Protein AF-A0A449AHG4-F1 (afdb_monomer_lite)

pLDDT: mean 91.36, std 8.98, range [52.25, 98.56]

Organism: NCBI:txid171284

Sequence (165 aa):
MIIKYEDLKNNTDSIMIRSINVLSIYDTFRKIFSIILDPSNPNFHQLTWNFFTRNDQFSPIIYDFIFYLFIYLKDKKYLGSNIEHQNSFSDIKAIFRQNLDYQDLKSKVFKEAKNIFKLANLDGDLNDILVLVEEFDIFKNIEQKQKIQILNFDIEPFDGCDIPS

Radius of gyration: 15.35 Å; chains: 1; bounding box: 39×34×47 Å

Foldseek 3Di:
DKDFPVCLVVCPPVPQVFFFQLVLQLQLQLVLLVLLDDPPPPCNCLRNPDPDDAQQCVLVSLLSSLLSVLVLQLPWDFDDDDPLQVVLNVVLNVLVVDPDPPVVSSVSNLVSVVSQAVSSVSGDGSVSSVSSLPGIPRHPDPVSVVCRNGDIGDIHTDPPPRRRD

Secondary structure (DSSP, 8-state):
-EEEHHHHHTTGGGGGGS-B-HHHHHHHHHHHHHHHS-TTSTTHHHHHS-----GGGHHHHHHHHHHHHHHHHTTSPB----HHHHHHHHHHHHHTTS---HHHHHHHHHHHHTTT-GGGGT-B-HHHHHHHHHSB---SSHHHHHHHHT-EEE--B--SS----

Structure (mmCIF, N/CA/C/O backbone):
data_AF-A0A449AHG4-F1
#
_entry.id   AF-A0A449AHG4-F1
#
loop_
_atom_site.group_PDB
_atom_site.id
_atom_site.type_symbol
_atom_site.label_atom_id
_atom_site.label_alt_id
_atom_site.label_comp_id
_atom_site.label_asym_id
_atom_site.label_entity_id
_atom_site.label_seq_id
_atom_site.pdbx_PDB_ins_code
_atom_site.Cartn_x
_atom_site.Cartn_y
_atom_site.Cartn_z
_atom_site.occupancy
_atom_site.B_iso_or_equiv
_atom_site.auth_seq_id
_atom_site.auth_comp_id
_atom_site.auth_asym_id
_atom_site.auth_atom_id
_atom_site.pdbx_PDB_model_num
ATOM 1 N N . MET A 1 1 ? 3.859 -6.158 18.907 1.00 85.50 1 MET A N 1
ATOM 2 C CA . MET A 1 1 ? 2.985 -5.232 19.683 1.00 85.50 1 MET A CA 1
ATOM 3 C C . MET A 1 1 ? 1.662 -5.164 18.965 1.00 85.50 1 MET A C 1
ATOM 5 O O . MET A 1 1 ? 1.658 -4.935 17.768 1.00 85.50 1 MET A O 1
ATOM 9 N N . ILE A 1 2 ? 0.550 -5.312 19.680 1.00 86.81 2 ILE A N 1
ATOM 10 C CA . ILE A 1 2 ? -0.769 -5.243 19.051 1.00 86.81 2 ILE A CA 1
ATOM 11 C C . ILE A 1 2 ? -1.245 -3.786 19.025 1.00 86.81 2 ILE A C 1
ATOM 13 O O . ILE A 1 2 ? -1.433 -3.195 20.086 1.00 86.81 2 ILE A O 1
ATOM 17 N N . ILE A 1 3 ? -1.436 -3.223 17.830 1.00 87.75 3 ILE A N 1
ATOM 18 C CA . ILE A 1 3 ? -1.964 -1.867 17.611 1.00 87.75 3 ILE A CA 1
ATOM 19 C C . ILE A 1 3 ? -3.310 -1.959 16.888 1.00 87.75 3 ILE A C 1
ATOM 21 O O . ILE A 1 3 ? -3.409 -2.635 15.865 1.00 87.75 3 ILE A O 1
ATOM 25 N N . LYS A 1 4 ? -4.340 -1.256 17.366 1.00 91.06 4 LYS A N 1
ATOM 26 C CA . LYS A 1 4 ? -5.597 -1.103 16.614 1.00 91.06 4 LYS A CA 1
ATOM 27 C C . LYS A 1 4 ? -5.470 -0.009 15.566 1.00 91.06 4 LYS A C 1
ATOM 29 O O . LYS A 1 4 ? -4.836 1.015 15.812 1.00 91.06 4 LYS A O 1
ATOM 34 N N . TYR A 1 5 ? -6.164 -0.165 14.444 1.00 92.00 5 TYR A N 1
ATOM 35 C CA . TYR A 1 5 ? -6.238 0.891 13.431 1.00 92.00 5 TYR A CA 1
ATOM 36 C C . TYR A 1 5 ? -6.711 2.243 13.993 1.00 92.00 5 TYR A C 1
ATOM 38 O O . TYR A 1 5 ? -6.150 3.282 13.661 1.00 92.00 5 TYR A O 1
ATOM 46 N N . GLU A 1 6 ? -7.706 2.252 14.880 1.00 89.50 6 GLU A N 1
ATOM 47 C CA . GLU A 1 6 ? -8.168 3.501 15.503 1.00 89.50 6 GLU A CA 1
ATOM 48 C C . GLU A 1 6 ? -7.105 4.143 16.411 1.00 89.50 6 GLU A C 1
ATOM 50 O O . GLU A 1 6 ? -6.995 5.367 16.444 1.00 89.50 6 GLU A O 1
ATOM 55 N N . ASP A 1 7 ? -6.277 3.354 17.101 1.00 89.00 7 ASP A N 1
ATOM 56 C CA . ASP A 1 7 ? -5.184 3.900 17.918 1.00 89.00 7 ASP A CA 1
ATOM 57 C C . ASP A 1 7 ? -4.123 4.555 17.029 1.00 89.00 7 ASP A C 1
ATOM 59 O O . ASP A 1 7 ? -3.628 5.638 17.340 1.00 89.00 7 ASP A O 1
ATOM 63 N N . LEU A 1 8 ? -3.831 3.930 15.882 1.00 89.69 8 LEU A N 1
ATOM 64 C CA . LEU A 1 8 ? -2.971 4.483 14.838 1.00 89.69 8 LEU A CA 1
ATOM 65 C C . LEU A 1 8 ? -3.526 5.813 14.322 1.00 89.69 8 LEU A C 1
ATOM 67 O O . LEU A 1 8 ? -2.835 6.828 14.344 1.00 89.69 8 LEU A O 1
ATOM 71 N N . LYS A 1 9 ? -4.793 5.828 13.910 1.00 89.94 9 LYS A N 1
ATOM 72 C CA . LYS A 1 9 ? -5.456 7.016 13.366 1.00 89.94 9 LYS A CA 1
ATOM 73 C C . LYS A 1 9 ? -5.467 8.191 14.344 1.00 89.94 9 LYS A C 1
ATOM 75 O O . LYS A 1 9 ? -5.288 9.332 13.930 1.00 89.94 9 LYS A O 1
ATOM 80 N N . ASN A 1 10 ? -5.659 7.910 15.629 1.00 90.25 10 ASN A N 1
ATOM 81 C CA . ASN A 1 10 ? -5.687 8.925 16.679 1.00 90.25 10 ASN A CA 1
ATOM 82 C C . ASN A 1 10 ? -4.295 9.246 17.248 1.00 90.25 10 ASN A C 1
ATOM 84 O O . ASN A 1 10 ? -4.182 10.122 18.104 1.00 90.25 10 ASN A O 1
ATOM 88 N N . ASN A 1 11 ? -3.244 8.556 16.784 1.00 87.31 11 ASN A N 1
ATOM 89 C CA . ASN A 1 11 ? -1.893 8.609 17.345 1.00 87.31 11 ASN A CA 1
ATOM 90 C C . ASN A 1 11 ? -1.888 8.463 18.882 1.00 87.31 11 ASN A C 1
ATOM 92 O O . ASN A 1 11 ? -1.188 9.188 19.598 1.00 87.31 11 ASN A O 1
ATOM 96 N N . THR A 1 12 ? -2.706 7.540 19.397 1.00 86.88 12 THR A N 1
ATOM 97 C CA . THR A 1 12 ? -2.812 7.248 20.833 1.00 86.88 12 THR A CA 1
ATOM 98 C C . THR A 1 12 ? -1.428 6.915 21.391 1.00 86.88 12 THR A C 1
ATOM 100 O O . THR A 1 12 ? -0.655 6.209 20.751 1.00 86.88 12 THR A O 1
ATOM 103 N N . ASP A 1 13 ? -1.077 7.446 22.564 1.00 81.25 13 ASP A N 1
ATOM 104 C CA . ASP A 1 13 ? 0.226 7.226 23.216 1.00 81.25 13 ASP A CA 1
ATOM 105 C C . ASP A 1 13 ? 1.457 7.556 22.347 1.00 81.25 13 ASP A C 1
ATOM 107 O O . ASP A 1 13 ? 2.551 7.037 22.578 1.00 81.25 13 ASP A O 1
ATO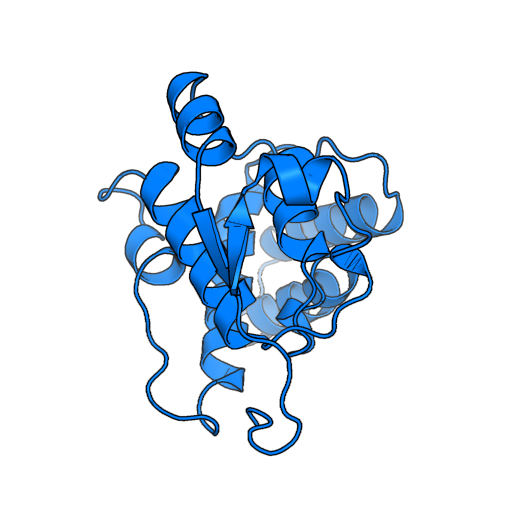M 111 N N . SER A 1 14 ? 1.302 8.435 21.348 1.00 82.75 14 SER A N 1
ATOM 112 C CA . SER A 1 14 ? 2.381 8.834 20.430 1.00 82.75 14 SER A CA 1
ATOM 113 C C . SER A 1 14 ? 3.045 7.651 19.708 1.00 82.75 14 SER A C 1
ATOM 115 O O . SER A 1 14 ? 4.252 7.668 19.449 1.00 82.75 14 SER A O 1
ATOM 117 N N . ILE A 1 15 ? 2.275 6.604 19.384 1.00 81.00 15 ILE A N 1
ATOM 118 C CA . ILE A 1 15 ? 2.792 5.381 18.746 1.00 81.00 15 ILE A CA 1
ATOM 119 C C . ILE A 1 15 ? 3.513 5.636 17.418 1.00 81.00 15 ILE A C 1
ATOM 121 O O . ILE A 1 15 ? 4.415 4.871 17.084 1.00 81.00 15 ILE A O 1
ATOM 125 N N . MET A 1 16 ? 3.195 6.729 16.718 1.00 81.50 16 MET A N 1
ATOM 126 C CA . MET A 1 16 ? 3.840 7.123 15.457 1.00 81.50 16 MET A CA 1
ATOM 127 C C . MET A 1 16 ? 5.331 7.470 15.588 1.00 81.50 16 MET A C 1
ATOM 129 O O . MET A 1 16 ? 6.030 7.528 14.587 1.00 81.50 16 MET A O 1
ATOM 133 N N . ILE A 1 17 ? 5.843 7.706 16.802 1.00 78.38 17 ILE A N 1
ATOM 134 C CA . ILE A 1 17 ? 7.269 8.020 17.024 1.00 78.38 17 ILE A CA 1
ATOM 135 C C . ILE A 1 17 ? 8.141 6.749 16.967 1.00 78.38 17 ILE A C 1
ATOM 137 O O . ILE A 1 17 ? 9.365 6.828 16.869 1.00 78.38 17 ILE A O 1
ATOM 141 N N . ARG A 1 18 ? 7.538 5.558 17.053 1.00 76.69 18 ARG A N 1
ATOM 142 C CA . ARG A 1 18 ? 8.279 4.298 17.171 1.00 76.69 18 ARG A CA 1
ATOM 143 C C . ARG A 1 18 ? 8.845 3.856 15.824 1.00 76.69 18 ARG A C 1
ATOM 145 O O . ARG A 1 18 ? 8.113 3.754 14.848 1.00 76.69 18 ARG A O 1
ATOM 152 N N . SER A 1 19 ? 10.125 3.494 15.811 1.00 81.19 19 SER A N 1
ATOM 153 C CA . SER A 1 19 ? 10.740 2.770 14.696 1.00 81.19 19 SER A CA 1
ATOM 154 C C . SER A 1 19 ? 10.197 1.345 14.635 1.00 81.19 19 SER A C 1
ATOM 156 O O . SER A 1 19 ? 10.259 0.614 15.629 1.00 81.19 19 SER A O 1
ATOM 158 N N . ILE A 1 20 ? 9.664 0.956 13.479 1.00 85.88 20 ILE A N 1
ATOM 159 C CA . ILE A 1 20 ? 8.978 -0.320 13.277 1.00 85.88 20 ILE A CA 1
ATOM 160 C C . ILE A 1 20 ? 9.749 -1.203 12.298 1.00 85.88 20 ILE A C 1
ATOM 162 O O . ILE A 1 20 ? 10.346 -0.724 11.337 1.00 85.88 20 ILE A O 1
ATOM 166 N N . ASN A 1 21 ? 9.704 -2.515 12.525 1.00 86.44 21 ASN A N 1
ATOM 167 C CA . ASN A 1 21 ? 10.194 -3.497 11.572 1.00 86.44 21 ASN A CA 1
ATOM 168 C C . ASN A 1 21 ? 9.396 -3.408 10.258 1.00 86.44 21 ASN A C 1
ATOM 170 O O . ASN A 1 21 ? 8.181 -3.613 10.226 1.00 86.44 21 ASN A O 1
ATOM 174 N N . VAL A 1 22 ? 10.090 -3.156 9.151 1.00 89.25 22 VAL A N 1
ATOM 175 C CA . VAL A 1 22 ? 9.506 -3.060 7.808 1.00 89.25 22 VAL A CA 1
ATOM 176 C C . VAL A 1 22 ? 8.690 -4.302 7.407 1.00 89.25 22 VAL A C 1
ATOM 178 O O . VAL A 1 22 ? 7.664 -4.170 6.733 1.00 89.25 22 VAL A O 1
ATOM 181 N N . LEU A 1 23 ? 9.053 -5.497 7.893 1.00 90.62 23 LEU A N 1
ATOM 182 C CA . LEU A 1 23 ? 8.278 -6.723 7.675 1.00 90.62 23 LEU A CA 1
ATOM 183 C C . LEU A 1 23 ? 6.870 -6.625 8.281 1.00 90.62 23 LEU A C 1
ATOM 185 O O . LEU A 1 23 ? 5.903 -7.075 7.670 1.00 90.62 23 LEU A O 1
ATOM 189 N N . SER A 1 24 ? 6.728 -5.976 9.440 1.00 92.12 24 SER A N 1
ATOM 190 C CA . SER A 1 24 ? 5.423 -5.760 10.079 1.00 92.12 24 SER A CA 1
ATOM 191 C C . SER A 1 24 ?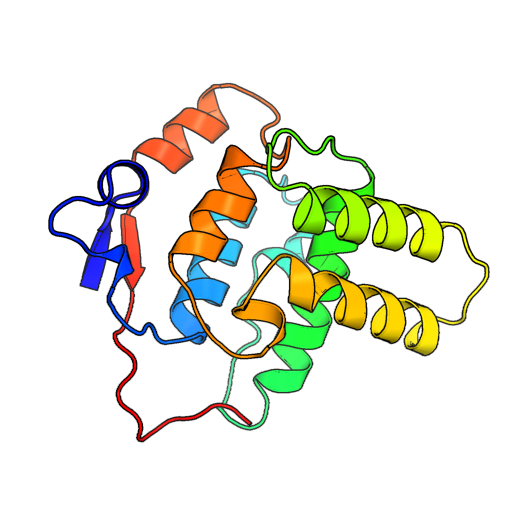 4.520 -4.831 9.261 1.00 92.12 24 SER A C 1
ATOM 193 O O . SER A 1 24 ? 3.303 -5.034 9.208 1.00 92.12 24 SER A O 1
ATOM 195 N N . ILE A 1 25 ? 5.098 -3.829 8.586 1.00 94.44 25 ILE A N 1
ATOM 196 C CA . ILE A 1 25 ? 4.352 -2.933 7.688 1.00 94.44 25 ILE A CA 1
ATOM 197 C C . ILE A 1 25 ? 3.905 -3.688 6.435 1.00 94.44 25 ILE A C 1
ATOM 199 O O . ILE A 1 25 ? 2.725 -3.644 6.081 1.00 94.44 25 ILE A O 1
ATOM 203 N N . TYR A 1 26 ? 4.804 -4.457 5.817 1.00 95.12 26 TYR A N 1
ATOM 204 C CA . TYR A 1 26 ? 4.472 -5.342 4.697 1.00 95.12 26 TYR A CA 1
ATOM 205 C C . TYR A 1 26 ? 3.339 -6.318 5.047 1.00 95.12 26 TYR A C 1
ATOM 207 O O . TYR A 1 26 ? 2.335 -6.403 4.335 1.00 95.12 26 TYR A O 1
ATOM 215 N N . ASP A 1 27 ? 3.441 -7.002 6.185 1.00 94.56 27 ASP A N 1
ATOM 216 C CA . ASP A 1 27 ? 2.422 -7.937 6.664 1.00 94.56 27 ASP A CA 1
ATOM 217 C C . ASP A 1 27 ? 1.085 -7.252 6.937 1.00 94.56 27 ASP A C 1
ATOM 219 O O . ASP A 1 27 ? 0.018 -7.815 6.665 1.00 94.56 27 ASP A O 1
ATOM 223 N N . THR A 1 28 ? 1.130 -6.018 7.432 1.00 95.88 28 THR A N 1
ATOM 224 C CA . THR A 1 28 ? -0.063 -5.200 7.629 1.00 95.88 28 THR A CA 1
ATOM 225 C C . THR A 1 28 ? -0.733 -4.858 6.304 1.00 95.88 28 THR A C 1
ATOM 227 O O . THR A 1 28 ? -1.942 -5.058 6.171 1.00 95.88 28 THR A O 1
ATOM 230 N N . PHE A 1 29 ? 0.028 -4.431 5.294 1.00 97.06 29 PHE A N 1
ATOM 231 C CA . PHE A 1 29 ? -0.519 -4.177 3.961 1.00 97.06 29 PHE A CA 1
ATOM 232 C C . PHE A 1 29 ? -1.191 -5.437 3.404 1.00 97.06 29 PHE A C 1
ATOM 234 O O . PHE A 1 29 ? -2.328 -5.367 2.936 1.00 97.06 29 PHE A O 1
ATOM 241 N N . ARG A 1 30 ? -0.554 -6.610 3.525 1.00 96.94 30 ARG A N 1
ATOM 242 C CA . ARG A 1 30 ? -1.142 -7.885 3.074 1.00 96.94 30 ARG A CA 1
ATOM 243 C C . ARG A 1 30 ? -2.456 -8.221 3.774 1.00 96.94 30 ARG A C 1
ATOM 245 O O . ARG A 1 30 ? -3.402 -8.664 3.121 1.00 96.94 30 ARG A O 1
ATOM 252 N N . LYS A 1 31 ? -2.537 -7.993 5.090 1.00 96.19 31 LYS A N 1
ATOM 253 C CA . LYS A 1 31 ? -3.777 -8.163 5.871 1.00 96.19 31 LYS A CA 1
ATOM 254 C C . LYS A 1 31 ? -4.875 -7.194 5.428 1.00 96.19 31 LYS A C 1
ATOM 256 O O . LYS A 1 31 ? -6.040 -7.574 5.398 1.00 96.19 31 LYS A O 1
ATOM 261 N N . ILE A 1 32 ? -4.530 -5.962 5.058 1.00 96.81 32 ILE A N 1
ATOM 262 C CA . ILE A 1 32 ? -5.499 -5.011 4.495 1.00 96.81 32 ILE A CA 1
ATOM 263 C C . ILE A 1 32 ? -5.991 -5.526 3.138 1.00 96.81 32 ILE A C 1
ATOM 265 O O . ILE A 1 32 ? -7.199 -5.615 2.912 1.00 96.81 32 ILE A O 1
ATOM 269 N N . PHE A 1 33 ? -5.078 -5.943 2.256 1.00 97.56 33 PHE A N 1
ATOM 270 C CA . PHE A 1 33 ? -5.423 -6.466 0.932 1.00 97.56 33 PHE A CA 1
ATOM 271 C C . PHE A 1 33 ? -6.281 -7.728 0.972 1.00 97.56 33 PHE A C 1
ATOM 273 O O . PHE A 1 33 ? -7.176 -7.857 0.137 1.00 97.56 33 PHE A O 1
ATOM 280 N N . SER A 1 34 ? -6.091 -8.617 1.950 1.00 96.19 34 SER A N 1
ATOM 281 C CA . SER A 1 34 ? -6.932 -9.814 2.097 1.00 96.19 34 SER A CA 1
ATOM 282 C C . SER A 1 34 ? -8.384 -9.494 2.469 1.00 96.19 34 SER A C 1
ATOM 284 O O . SER A 1 34 ? -9.266 -10.320 2.249 1.00 96.19 34 SER A O 1
ATOM 286 N N . ILE A 1 35 ? -8.650 -8.289 2.986 1.00 95.94 35 ILE A N 1
ATOM 287 C CA . ILE A 1 35 ? -10.000 -7.789 3.274 1.00 95.94 35 ILE A CA 1
ATOM 288 C C . ILE A 1 35 ? -10.603 -7.083 2.052 1.00 95.94 35 ILE A C 1
ATOM 290 O O . ILE A 1 35 ? -11.806 -7.202 1.797 1.00 95.94 35 ILE A O 1
ATOM 294 N N . ILE A 1 36 ? -9.797 -6.324 1.301 1.00 95.44 36 ILE A N 1
ATOM 295 C CA . ILE A 1 36 ? -10.312 -5.466 0.219 1.00 95.44 36 ILE A CA 1
ATOM 296 C C . ILE A 1 36 ? -10.360 -6.142 -1.158 1.00 95.44 36 ILE A C 1
ATOM 298 O O . ILE A 1 36 ? -11.174 -5.747 -2.006 1.00 95.44 36 ILE A O 1
ATOM 302 N N . LEU A 1 37 ? -9.527 -7.157 -1.399 1.00 95.38 37 LEU A N 1
ATOM 303 C CA . LEU A 1 37 ? -9.474 -7.872 -2.672 1.00 95.38 37 LEU A CA 1
ATOM 304 C C . LEU A 1 37 ? -10.356 -9.116 -2.664 1.00 95.38 37 LEU A C 1
ATOM 306 O O . LEU A 1 37 ? -10.431 -9.860 -1.694 1.00 95.38 37 LEU A O 1
ATOM 310 N N . ASP A 1 38 ? -10.989 -9.349 -3.809 1.00 92.75 38 ASP A N 1
ATOM 311 C CA . ASP A 1 38 ? -11.645 -10.620 -4.091 1.00 92.75 38 ASP A CA 1
ATOM 312 C C . ASP A 1 38 ? -10.584 -11.645 -4.535 1.00 92.75 38 ASP A C 1
ATOM 314 O O . ASP A 1 38 ? -9.675 -11.243 -5.271 1.00 92.75 38 ASP A O 1
ATOM 318 N N . PRO A 1 39 ? -10.681 -12.934 -4.158 1.00 94.00 39 PRO A N 1
ATOM 319 C CA . PRO A 1 39 ? -9.752 -13.973 -4.611 1.00 94.00 39 PRO A CA 1
ATOM 320 C C . PRO A 1 39 ? -9.604 -14.091 -6.136 1.00 94.00 39 PRO A C 1
ATOM 322 O O . PRO A 1 39 ? -8.574 -14.552 -6.616 1.00 94.00 39 PRO A O 1
ATOM 325 N N . SER A 1 40 ? -10.604 -13.656 -6.909 1.00 93.38 40 SER A N 1
ATOM 326 C CA . SER A 1 40 ? -10.556 -13.599 -8.377 1.00 93.38 40 SER A CA 1
ATOM 327 C C . SER A 1 40 ? -9.762 -12.411 -8.935 1.00 93.38 40 SER A C 1
ATOM 329 O O . SER A 1 40 ? -9.560 -12.322 -10.147 1.00 93.38 40 SER A O 1
ATOM 331 N N . ASN A 1 41 ? -9.312 -11.474 -8.091 1.00 93.31 41 ASN A N 1
ATOM 332 C CA . ASN A 1 41 ? -8.512 -10.343 -8.542 1.00 93.31 41 ASN A CA 1
ATOM 333 C C . ASN A 1 41 ? -7.162 -10.840 -9.099 1.00 93.31 41 ASN A C 1
ATOM 335 O O . ASN A 1 41 ? -6.460 -11.568 -8.397 1.00 93.31 41 ASN A O 1
ATOM 339 N N . PRO A 1 42 ? -6.736 -10.397 -10.297 1.00 93.06 42 PRO A N 1
ATOM 340 C CA . PRO A 1 42 ? -5.473 -10.837 -10.895 1.00 93.06 42 PRO A CA 1
ATOM 341 C C . PRO A 1 42 ? -4.223 -10.591 -10.037 1.00 93.06 42 PRO A C 1
ATOM 343 O O . PRO A 1 42 ? -3.239 -11.303 -10.193 1.00 93.06 42 PRO A O 1
ATOM 346 N N . ASN A 1 43 ? -4.265 -9.610 -9.129 1.00 93.31 43 ASN A N 1
ATOM 347 C CA . ASN A 1 43 ? -3.159 -9.255 -8.237 1.00 93.31 43 ASN A CA 1
ATOM 348 C C . ASN A 1 43 ? -3.336 -9.820 -6.815 1.00 93.31 43 ASN A C 1
ATOM 350 O O . ASN A 1 43 ? -2.573 -9.458 -5.919 1.00 93.31 43 ASN A O 1
ATOM 354 N N . PHE A 1 44 ? -4.357 -10.655 -6.567 1.00 95.50 44 PHE A N 1
ATOM 355 C CA . PHE A 1 44 ? -4.686 -11.141 -5.222 1.00 95.50 44 PHE A CA 1
ATOM 356 C C . PHE A 1 44 ? -3.489 -11.826 -4.564 1.00 95.50 44 PHE A C 1
ATOM 358 O O . PHE A 1 44 ? -3.131 -11.494 -3.437 1.00 95.50 44 PHE A O 1
ATOM 365 N N . HIS A 1 45 ? -2.837 -12.748 -5.272 1.00 96.00 45 HIS A N 1
ATOM 366 C CA . HIS A 1 45 ? -1.706 -13.496 -4.728 1.00 96.00 45 HIS A CA 1
ATOM 367 C C . HIS A 1 45 ? -0.539 -12.576 -4.375 1.00 96.00 45 HIS A C 1
ATOM 369 O O . HIS A 1 45 ? -0.043 -12.623 -3.254 1.00 96.00 45 HIS A O 1
ATOM 375 N N . GLN A 1 46 ? -0.160 -11.690 -5.292 1.00 96.50 46 GLN A N 1
ATOM 376 C CA . GLN A 1 46 ? 0.959 -10.766 -5.127 1.00 96.50 46 GLN A CA 1
ATOM 377 C C . GLN A 1 46 ? 0.745 -9.797 -3.963 1.00 96.50 46 GLN A C 1
ATOM 379 O O . GLN A 1 46 ? 1.713 -9.396 -3.326 1.00 96.50 46 GLN A O 1
ATOM 384 N N . LEU A 1 47 ? -0.511 -9.446 -3.667 1.00 97.19 47 LEU A N 1
ATOM 385 C CA . LEU A 1 47 ? -0.851 -8.470 -2.633 1.00 97.19 47 LEU A CA 1
ATOM 386 C C . LEU A 1 47 ? -1.243 -9.073 -1.281 1.00 97.19 47 LEU A C 1
ATOM 388 O O . LEU A 1 47 ? -1.317 -8.333 -0.306 1.00 97.19 47 LEU A O 1
ATOM 392 N N . THR A 1 48 ? -1.493 -10.381 -1.184 1.00 96.94 48 THR A N 1
ATOM 393 C CA . THR A 1 48 ? -1.991 -11.002 0.062 1.00 96.94 48 THR A CA 1
ATOM 394 C C . THR A 1 48 ? -1.093 -12.107 0.608 1.00 96.94 48 THR A C 1
ATOM 396 O O . THR A 1 48 ? -1.034 -12.309 1.827 1.00 96.94 48 THR A O 1
ATOM 399 N N . TRP A 1 49 ? -0.361 -12.822 -0.248 1.00 94.44 49 TRP A N 1
ATOM 400 C CA . TRP A 1 49 ? 0.482 -13.932 0.189 1.00 94.44 49 TRP A CA 1
ATOM 401 C C . TRP A 1 49 ? 1.796 -13.442 0.777 1.00 94.44 49 TRP A C 1
ATOM 403 O O . TRP A 1 49 ? 2.361 -12.448 0.329 1.00 94.44 49 TRP A O 1
ATOM 413 N N . ASN A 1 50 ? 2.277 -14.157 1.794 1.00 91.38 50 ASN A N 1
ATOM 414 C CA . ASN A 1 50 ? 3.601 -13.904 2.334 1.00 91.38 50 ASN A CA 1
ATOM 415 C C . ASN A 1 50 ? 4.640 -14.585 1.444 1.00 91.38 50 ASN A C 1
ATOM 417 O O . ASN A 1 50 ? 4.668 -15.814 1.385 1.00 91.38 50 ASN A O 1
ATOM 421 N N . PHE A 1 51 ? 5.488 -13.804 0.782 1.00 88.56 51 PHE A N 1
ATOM 422 C CA . PHE A 1 51 ? 6.626 -14.340 0.030 1.00 88.56 51 PHE A CA 1
ATOM 423 C C . PHE A 1 51 ? 7.941 -14.251 0.812 1.00 88.56 51 PHE A C 1
ATOM 425 O O . PHE A 1 51 ? 8.963 -14.754 0.346 1.00 88.56 51 PHE A O 1
ATOM 432 N N . PHE A 1 52 ? 7.930 -13.638 2.001 1.00 87.50 52 PHE A N 1
ATOM 433 C CA . PHE A 1 52 ? 9.106 -13.532 2.852 1.00 87.50 52 PHE A CA 1
ATOM 434 C C . PHE A 1 52 ? 9.537 -14.897 3.382 1.00 87.50 52 PHE A C 1
ATOM 436 O O . PHE A 1 52 ? 8.750 -15.648 3.957 1.00 87.50 52 PHE A O 1
ATOM 443 N N . THR A 1 53 ? 10.817 -15.200 3.181 1.00 83.38 53 THR A N 1
ATOM 444 C CA . THR A 1 53 ? 11.452 -16.442 3.640 1.00 83.38 53 THR A CA 1
ATOM 445 C C . THR A 1 53 ? 12.713 -16.177 4.458 1.00 83.38 53 THR A C 1
ATOM 447 O O . THR A 1 53 ? 12.979 -16.909 5.407 1.00 83.38 53 THR A O 1
ATOM 450 N N . ARG A 1 54 ? 13.492 -15.148 4.098 1.00 81.62 54 ARG A N 1
ATOM 451 C CA . ARG A 1 54 ? 14.778 -14.778 4.711 1.00 81.62 54 ARG A CA 1
ATOM 452 C C . ARG A 1 54 ? 15.115 -13.306 4.434 1.00 81.62 54 ARG A C 1
ATOM 454 O O . ARG A 1 54 ? 14.689 -12.763 3.414 1.00 81.62 54 ARG A O 1
ATOM 461 N N . ASN A 1 55 ? 15.885 -12.686 5.332 1.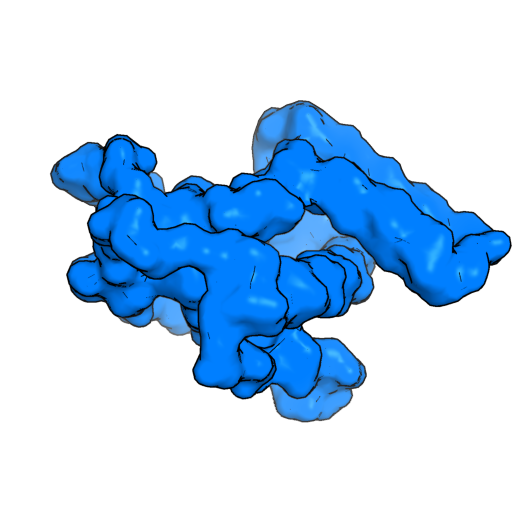00 78.69 55 ASN A N 1
ATOM 462 C CA . ASN A 1 55 ? 16.177 -11.242 5.343 1.00 78.69 55 ASN A CA 1
ATOM 463 C C . ASN A 1 55 ? 16.851 -10.717 4.063 1.00 78.69 55 ASN A C 1
ATOM 465 O O . ASN A 1 55 ? 16.469 -9.664 3.572 1.00 78.69 55 ASN A O 1
ATOM 469 N N . ASP A 1 56 ? 17.785 -11.465 3.482 1.00 78.62 56 ASP A N 1
ATOM 470 C CA . ASP A 1 56 ? 18.523 -11.110 2.253 1.00 78.62 56 ASP A CA 1
ATOM 471 C C . ASP A 1 56 ? 17.724 -11.305 0.952 1.00 78.62 56 ASP A C 1
ATOM 473 O O . ASP A 1 56 ? 18.261 -11.175 -0.148 1.00 78.62 56 ASP A O 1
ATOM 477 N N . GLN A 1 57 ? 16.457 -11.705 1.060 1.00 85.00 57 GLN A N 1
ATOM 478 C CA . GLN A 1 57 ? 15.521 -11.786 -0.060 1.00 85.00 57 GLN A CA 1
ATOM 479 C C . GLN A 1 57 ? 14.373 -10.790 0.096 1.00 85.00 57 GLN A C 1
ATOM 481 O O . GLN A 1 57 ? 13.459 -10.774 -0.725 1.00 85.00 57 GLN A O 1
ATOM 486 N N . PHE A 1 58 ? 14.382 -9.952 1.132 1.00 88.81 58 PHE A N 1
ATOM 487 C CA . PHE A 1 58 ? 13.262 -9.058 1.383 1.00 88.81 58 PHE A CA 1
ATOM 488 C C . PHE A 1 58 ? 13.199 -7.908 0.378 1.00 88.81 58 PHE A C 1
ATOM 490 O O . PHE A 1 58 ? 12.113 -7.583 -0.100 1.00 88.81 58 PHE A O 1
ATOM 497 N N . SER A 1 59 ? 14.347 -7.346 -0.010 1.00 90.62 59 SER A N 1
ATOM 498 C CA . SER A 1 59 ? 14.422 -6.272 -1.005 1.00 90.62 59 SER A CA 1
ATOM 499 C C . SER A 1 59 ? 13.692 -6.594 -2.322 1.00 90.62 59 SER A C 1
ATOM 501 O O . SER A 1 59 ? 12.775 -5.847 -2.688 1.00 90.62 59 SER A O 1
ATOM 503 N N . PRO A 1 60 ? 13.973 -7.720 -3.017 1.00 91.62 60 PRO A N 1
ATOM 504 C CA . PRO A 1 60 ? 13.233 -8.070 -4.228 1.00 91.62 60 PRO A CA 1
ATOM 505 C C . PRO A 1 60 ? 11.745 -8.342 -3.958 1.00 91.62 60 PRO A C 1
ATOM 507 O O . PRO A 1 60 ? 10.909 -7.986 -4.783 1.00 91.62 60 PRO A O 1
ATOM 510 N N . ILE A 1 61 ? 11.380 -8.897 -2.797 1.00 93.44 61 ILE A N 1
ATOM 511 C CA . ILE A 1 61 ? 9.970 -9.127 -2.438 1.00 93.44 61 ILE A CA 1
ATOM 512 C C . ILE A 1 61 ? 9.208 -7.807 -2.323 1.00 93.44 61 ILE A C 1
ATOM 514 O O . ILE A 1 61 ? 8.116 -7.681 -2.878 1.00 93.44 61 ILE A O 1
ATOM 518 N N . ILE A 1 62 ? 9.775 -6.813 -1.637 1.00 94.50 62 ILE A N 1
ATOM 519 C CA . ILE A 1 62 ? 9.161 -5.488 -1.511 1.00 94.50 62 ILE A CA 1
ATOM 520 C C . ILE A 1 62 ? 9.106 -4.782 -2.857 1.00 94.50 62 ILE A C 1
ATOM 522 O O . ILE A 1 62 ? 8.089 -4.178 -3.191 1.00 94.50 62 ILE A O 1
ATOM 526 N N . TYR A 1 63 ? 10.154 -4.900 -3.665 1.00 94.44 63 TYR A N 1
ATOM 527 C CA . TYR A 1 63 ? 10.183 -4.329 -5.005 1.00 94.44 63 TYR A CA 1
ATOM 528 C C . TYR A 1 63 ? 9.051 -4.872 -5.894 1.00 94.44 63 TYR A C 1
ATOM 530 O O . TYR A 1 63 ? 8.365 -4.114 -6.585 1.00 94.44 63 TYR A O 1
ATOM 538 N N . ASP A 1 64 ? 8.807 -6.182 -5.846 1.00 95.44 64 ASP A N 1
ATOM 539 C CA . ASP A 1 64 ? 7.670 -6.831 -6.501 1.00 95.44 64 ASP A CA 1
ATOM 540 C C . ASP A 1 64 ? 6.339 -6.366 -5.911 1.00 95.44 64 ASP A C 1
ATOM 542 O O . ASP A 1 64 ? 5.458 -5.918 -6.648 1.00 95.44 64 ASP A O 1
ATOM 546 N N . PHE A 1 65 ? 6.204 -6.414 -4.590 1.00 97.19 65 PHE A N 1
ATOM 547 C CA . PHE A 1 65 ? 4.980 -6.044 -3.893 1.00 97.19 65 PHE A CA 1
ATOM 548 C C . PHE A 1 65 ? 4.546 -4.604 -4.193 1.00 97.19 65 PHE A C 1
ATOM 550 O O . PHE A 1 65 ? 3.395 -4.378 -4.563 1.00 97.19 65 PHE A O 1
ATOM 557 N N . ILE A 1 66 ? 5.464 -3.637 -4.102 1.00 97.69 66 ILE A N 1
ATOM 558 C CA . ILE A 1 66 ? 5.201 -2.218 -4.384 1.00 97.69 66 ILE A CA 1
ATOM 559 C C . ILE A 1 66 ? 4.754 -2.020 -5.834 1.00 97.69 66 ILE A C 1
ATOM 561 O O . ILE A 1 66 ? 3.842 -1.240 -6.109 1.00 97.69 66 ILE A O 1
ATOM 565 N N . PHE A 1 67 ? 5.338 -2.752 -6.779 1.00 98.19 67 PHE A N 1
ATOM 566 C CA . PHE A 1 67 ? 4.902 -2.670 -8.166 1.00 98.19 67 PHE A CA 1
ATOM 567 C C . PHE A 1 67 ? 3.454 -3.141 -8.344 1.00 98.19 67 PHE A C 1
ATOM 569 O O . PHE A 1 67 ? 2.639 -2.423 -8.930 1.00 98.19 67 PHE A O 1
ATOM 576 N N . TYR A 1 68 ? 3.099 -4.304 -7.790 1.00 98.06 68 TYR A N 1
ATOM 577 C CA . TYR A 1 68 ? 1.724 -4.811 -7.846 1.00 98.06 68 TYR A CA 1
ATOM 578 C C . TYR A 1 68 ? 0.741 -3.945 -7.050 1.00 98.06 68 TYR A C 1
ATOM 580 O O . TYR A 1 68 ? -0.414 -3.797 -7.460 1.00 98.06 68 TYR A O 1
ATOM 588 N N . LEU A 1 69 ? 1.199 -3.311 -5.966 1.00 98.12 69 LEU A N 1
ATOM 589 C CA . LEU A 1 69 ? 0.427 -2.328 -5.209 1.00 98.12 69 LEU A CA 1
ATOM 590 C C . LEU A 1 69 ? -0.001 -1.193 -6.136 1.00 98.12 69 LEU A C 1
ATOM 592 O O . LEU A 1 69 ? -1.186 -0.873 -6.218 1.00 98.12 69 LEU A O 1
ATOM 596 N N . PHE A 1 70 ? 0.926 -0.641 -6.916 1.00 98.44 70 PHE A N 1
ATOM 597 C CA . PHE A 1 70 ? 0.600 0.433 -7.849 1.00 98.44 70 PHE A CA 1
ATOM 598 C C . PHE A 1 70 ? -0.116 -0.035 -9.119 1.00 98.44 70 PHE A C 1
ATOM 600 O O . PHE A 1 70 ? -0.916 0.733 -9.655 1.00 98.44 70 PHE A O 1
ATOM 607 N N . ILE A 1 71 ? 0.041 -1.293 -9.554 1.00 97.44 71 ILE A N 1
ATOM 608 C CA . ILE A 1 71 ? -0.856 -1.885 -10.565 1.00 97.44 71 ILE A CA 1
ATOM 609 C C . ILE A 1 71 ? -2.305 -1.856 -10.070 1.00 97.44 71 ILE A C 1
ATOM 611 O O . ILE A 1 71 ? -3.203 -1.550 -10.852 1.00 97.44 71 ILE A O 1
ATOM 615 N N . TYR A 1 72 ? -2.548 -2.166 -8.794 1.00 96.88 72 TYR A N 1
ATOM 616 C CA . TYR A 1 72 ? -3.886 -2.081 -8.210 1.00 96.88 72 TYR A CA 1
ATOM 617 C C . TYR A 1 72 ? -4.350 -0.628 -8.043 1.00 96.88 72 TYR A C 1
ATOM 619 O O . TYR A 1 72 ? -5.481 -0.290 -8.404 1.00 96.88 72 TYR A O 1
ATOM 627 N N . LEU A 1 73 ? -3.486 0.242 -7.514 1.00 97.62 73 LEU A N 1
ATOM 628 C CA . LEU A 1 73 ? -3.849 1.619 -7.187 1.00 97.62 73 LEU A CA 1
ATOM 629 C C . LEU A 1 73 ? -4.027 2.514 -8.414 1.00 97.62 73 LEU A C 1
ATOM 631 O O . LEU A 1 73 ? -4.797 3.461 -8.325 1.00 97.62 73 LEU A O 1
ATOM 635 N N . LYS A 1 74 ? -3.391 2.249 -9.564 1.00 96.00 74 LYS A N 1
ATOM 636 C CA . LYS A 1 74 ? -3.445 3.150 -10.739 1.00 96.00 74 LYS A CA 1
ATOM 637 C C . LYS A 1 74 ? -4.870 3.495 -11.200 1.00 96.00 74 LYS A C 1
ATOM 639 O O . LYS A 1 74 ? -5.108 4.595 -11.706 1.00 96.00 74 LYS A O 1
ATOM 644 N N . ASP A 1 75 ? -5.821 2.586 -10.985 1.00 94.31 75 ASP A N 1
ATOM 645 C CA . ASP A 1 75 ? -7.231 2.750 -11.360 1.00 94.31 75 ASP A CA 1
ATOM 646 C C . ASP A 1 75 ? -8.085 3.364 -10.231 1.00 94.31 75 ASP A C 1
ATOM 648 O O . ASP A 1 75 ? -9.290 3.562 -10.385 1.00 94.31 75 ASP A O 1
ATOM 652 N N . LYS A 1 76 ? -7.467 3.699 -9.094 1.00 96.06 76 LYS A N 1
ATOM 653 C CA . LYS A 1 76 ? -8.089 4.346 -7.935 1.00 96.06 76 LYS A CA 1
ATOM 654 C C . LYS A 1 76 ? -7.914 5.861 -7.965 1.00 96.06 76 LYS A C 1
ATOM 656 O O . LYS A 1 76 ? -7.124 6.423 -8.737 1.00 96.06 76 LYS A O 1
ATOM 661 N N . LYS A 1 77 ? -8.697 6.528 -7.117 1.00 96.81 77 LYS A N 1
ATOM 662 C CA . LYS A 1 77 ? -8.568 7.957 -6.827 1.00 96.81 77 LYS A CA 1
ATOM 663 C C . LYS A 1 77 ? -7.652 8.148 -5.626 1.00 96.81 77 LYS A C 1
ATOM 665 O O . LYS A 1 77 ? -7.717 7.375 -4.675 1.00 96.81 77 LYS A O 1
ATOM 670 N N . TYR A 1 78 ? -6.843 9.195 -5.690 1.00 97.88 78 TYR A N 1
ATOM 671 C CA . TYR A 1 78 ? -6.155 9.729 -4.527 1.00 97.88 78 TYR A CA 1
ATOM 672 C C . TYR A 1 78 ? -7.096 10.708 -3.816 1.00 97.88 78 TYR A C 1
ATOM 674 O O . TYR A 1 78 ? -7.749 11.522 -4.472 1.00 97.88 78 TYR A O 1
ATOM 682 N N . LEU A 1 79 ? -7.209 10.565 -2.503 1.00 97.56 79 LEU A N 1
ATOM 683 C CA . LEU A 1 79 ? -8.117 11.283 -1.610 1.00 97.56 79 LEU A CA 1
ATOM 684 C C . LEU A 1 79 ? -7.359 12.144 -0.588 1.00 97.56 79 LEU A C 1
ATOM 686 O O . LEU A 1 79 ? -7.980 12.969 0.082 1.00 97.56 79 LEU A O 1
ATOM 690 N N . GLY A 1 80 ? -6.044 11.943 -0.460 1.00 95.88 80 GLY A N 1
ATOM 691 C CA . GLY A 1 80 ? -5.195 12.675 0.473 1.00 95.88 80 GLY A CA 1
ATOM 692 C C . GLY A 1 80 ? -4.984 14.141 0.087 1.00 95.88 80 GLY A C 1
ATOM 693 O O . GLY A 1 80 ? -5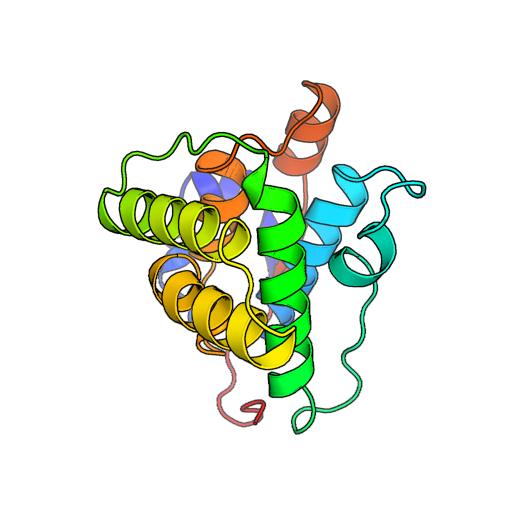.321 14.586 -1.011 1.00 95.88 80 GLY A O 1
ATOM 694 N N . SER A 1 81 ? -4.393 14.899 1.009 1.00 96.25 81 SER A N 1
ATOM 695 C CA . SER A 1 81 ? -4.034 16.312 0.819 1.00 96.25 81 SER A CA 1
ATOM 696 C C . SER A 1 81 ? -2.529 16.543 0.650 1.00 96.25 81 SER A C 1
ATOM 698 O O . SER A 1 81 ? -2.118 17.666 0.358 1.00 96.25 81 SER A O 1
ATOM 700 N N . ASN A 1 82 ? -1.698 15.505 0.811 1.00 97.44 82 ASN A N 1
ATOM 701 C CA . ASN A 1 82 ? -0.261 15.608 0.588 1.00 97.44 82 ASN A CA 1
ATOM 702 C C . ASN A 1 82 ? 0.025 15.781 -0.917 1.00 97.44 82 ASN A C 1
ATOM 704 O O . ASN A 1 82 ? -0.273 14.897 -1.723 1.00 97.44 82 ASN A O 1
ATOM 708 N N . ILE A 1 83 ? 0.592 16.934 -1.281 1.00 97.25 83 ILE A N 1
ATOM 709 C CA . ILE A 1 83 ? 0.877 17.322 -2.671 1.00 97.25 83 ILE A CA 1
ATOM 710 C C . ILE A 1 83 ? 1.986 16.452 -3.276 1.00 97.25 83 ILE A C 1
ATOM 712 O O . ILE A 1 83 ? 1.913 16.097 -4.451 1.00 97.25 83 ILE A O 1
ATOM 716 N N . GLU A 1 84 ? 3.001 16.082 -2.493 1.00 97.81 84 GLU A N 1
ATOM 717 C CA . GLU A 1 84 ? 4.106 15.236 -2.960 1.00 97.81 84 GLU A CA 1
ATOM 718 C C . GLU A 1 84 ? 3.609 13.833 -3.316 1.00 97.81 84 GLU A C 1
ATOM 720 O O . GLU A 1 84 ? 3.902 13.325 -4.403 1.00 97.81 84 GLU A O 1
ATOM 725 N N . HIS A 1 85 ? 2.773 13.251 -2.452 1.00 98.19 85 HIS A N 1
ATOM 726 C CA . HIS A 1 85 ? 2.138 11.960 -2.714 1.00 98.19 85 HIS A CA 1
ATOM 727 C C . HIS A 1 85 ? 1.237 12.027 -3.952 1.00 98.19 85 HIS A C 1
ATOM 729 O O . HIS A 1 85 ? 1.282 11.143 -4.810 1.00 98.19 85 HIS A O 1
ATOM 735 N N . GLN A 1 86 ? 0.445 13.098 -4.081 1.00 98.12 86 GLN A N 1
ATOM 736 C CA . GLN A 1 86 ? -0.443 13.303 -5.224 1.00 98.12 86 GLN A CA 1
ATOM 737 C C . GLN A 1 86 ? 0.327 13.376 -6.547 1.00 98.12 86 GLN A C 1
ATOM 739 O O . GLN A 1 86 ? -0.068 12.732 -7.524 1.00 98.12 86 GLN A O 1
ATOM 744 N N . ASN A 1 87 ? 1.415 14.149 -6.581 1.00 98.50 87 ASN A N 1
ATOM 745 C CA . ASN A 1 87 ? 2.260 14.300 -7.763 1.00 98.50 87 ASN A CA 1
ATOM 746 C C . ASN A 1 87 ? 2.915 12.967 -8.131 1.00 98.50 87 ASN A C 1
ATOM 748 O O . ASN A 1 87 ? 2.744 12.502 -9.256 1.00 98.50 87 ASN A O 1
ATOM 752 N N . SER A 1 88 ? 3.536 12.298 -7.158 1.00 98.50 88 SER A N 1
ATOM 753 C CA . SER A 1 88 ? 4.183 10.996 -7.364 1.00 98.50 88 SER A CA 1
ATOM 754 C C . SER A 1 88 ? 3.186 9.946 -7.867 1.00 98.50 88 SER A C 1
ATOM 756 O O . SER A 1 88 ? 3.470 9.183 -8.788 1.00 98.50 88 SER A O 1
ATOM 758 N N . PHE A 1 89 ? 1.956 9.936 -7.342 1.00 98.56 89 PHE A N 1
ATOM 759 C CA . PHE A 1 89 ? 0.912 9.030 -7.819 1.00 98.56 89 PHE A CA 1
ATOM 760 C C . PHE A 1 89 ? 0.436 9.370 -9.240 1.00 98.56 89 PHE A C 1
ATOM 762 O O . PHE A 1 89 ? 0.170 8.469 -10.042 1.00 98.56 89 PHE A O 1
ATOM 769 N N . SER A 1 90 ? 0.344 10.657 -9.583 1.00 98.31 90 SER A N 1
ATOM 770 C CA . SER A 1 90 ? 0.059 11.099 -10.952 1.00 98.31 90 SER A CA 1
ATOM 771 C C . SER A 1 90 ? 1.149 10.642 -11.927 1.00 98.31 90 SER A C 1
ATOM 773 O O . SER A 1 90 ? 0.830 10.122 -13.002 1.00 98.31 90 SER A O 1
ATOM 775 N N . ASP A 1 91 ? 2.416 10.752 -11.531 1.00 98.56 91 ASP A N 1
ATOM 776 C CA . ASP A 1 91 ? 3.563 10.321 -12.330 1.00 98.56 91 ASP A CA 1
ATOM 777 C C . ASP A 1 91 ? 3.573 8.803 -12.526 1.00 98.56 91 ASP A C 1
ATOM 779 O O . ASP A 1 91 ? 3.723 8.333 -13.654 1.00 98.56 91 ASP A O 1
ATOM 783 N N . ILE A 1 92 ? 3.267 8.020 -11.486 1.00 98.44 92 ILE A N 1
ATOM 784 C CA . ILE A 1 92 ? 3.068 6.564 -11.597 1.00 98.44 92 ILE A CA 1
ATOM 785 C C . ILE A 1 92 ? 1.981 6.230 -12.625 1.00 98.44 92 ILE A C 1
ATOM 787 O O . ILE A 1 92 ? 2.167 5.364 -13.486 1.00 98.44 92 ILE A O 1
ATOM 791 N N . LYS A 1 93 ? 0.841 6.931 -12.596 1.00 98.25 93 LYS A N 1
ATOM 792 C CA . LYS A 1 93 ? -0.231 6.726 -13.586 1.00 98.25 93 LYS A CA 1
ATOM 793 C C . LYS A 1 93 ? 0.211 7.093 -14.999 1.00 98.25 93 LYS A C 1
ATOM 795 O O . LYS A 1 93 ? -0.231 6.445 -15.948 1.00 98.25 93 LYS A O 1
ATOM 800 N N . ALA A 1 94 ? 1.056 8.109 -15.159 1.00 98.12 94 ALA A N 1
ATOM 801 C CA . ALA A 1 94 ? 1.646 8.459 -16.446 1.00 98.12 94 ALA A CA 1
ATOM 802 C C . ALA A 1 94 ? 2.647 7.393 -16.921 1.00 98.12 94 ALA A C 1
ATOM 804 O O . ALA A 1 94 ? 2.614 7.020 -18.092 1.00 98.12 94 ALA A O 1
ATOM 805 N N . ILE A 1 95 ? 3.473 6.850 -16.022 1.00 98.31 95 ILE A N 1
ATOM 806 C CA . ILE A 1 95 ? 4.429 5.766 -16.291 1.00 98.31 95 ILE A CA 1
ATOM 807 C C . ILE A 1 95 ? 3.710 4.522 -16.828 1.00 98.31 95 ILE A C 1
ATOM 809 O O . ILE A 1 95 ? 4.112 4.000 -17.864 1.00 98.31 95 ILE A O 1
ATOM 813 N N . PHE A 1 96 ? 2.591 4.105 -16.225 1.00 97.62 96 PHE A N 1
ATOM 814 C CA . PHE A 1 96 ? 1.795 2.962 -16.711 1.00 97.62 96 PHE A CA 1
ATOM 815 C C . PHE A 1 96 ? 1.182 3.142 -18.109 1.00 97.62 96 PHE A C 1
ATOM 817 O O . PHE A 1 96 ? 0.702 2.170 -18.690 1.00 97.62 96 PHE A O 1
ATOM 824 N N . ARG A 1 97 ? 1.160 4.364 -18.654 1.00 96.88 97 ARG A N 1
ATOM 825 C CA . ARG A 1 97 ? 0.691 4.644 -20.023 1.00 96.88 97 ARG A CA 1
ATOM 826 C C . ARG A 1 97 ? 1.826 4.639 -21.045 1.00 96.88 97 ARG A C 1
ATOM 828 O O . ARG A 1 97 ? 1.558 4.708 -22.242 1.00 96.88 97 ARG A O 1
ATOM 835 N N . GLN A 1 98 ? 3.076 4.605 -20.591 1.00 95.94 98 GLN A N 1
ATOM 836 C CA . GLN A 1 98 ? 4.238 4.532 -21.466 1.00 95.94 98 GLN A CA 1
ATOM 837 C C . GLN A 1 98 ? 4.406 3.099 -21.977 1.00 95.94 98 GLN A C 1
ATOM 839 O O . GLN A 1 98 ? 4.166 2.134 -21.254 1.00 95.94 98 GLN A O 1
ATOM 844 N N . ASN A 1 99 ? 4.861 2.958 -23.220 1.00 94.62 99 ASN A N 1
ATOM 845 C CA . ASN A 1 99 ? 5.244 1.664 -23.775 1.00 94.62 99 ASN A CA 1
ATOM 846 C C . ASN A 1 99 ? 6.689 1.340 -23.366 1.00 94.62 99 ASN A C 1
ATOM 848 O O . ASN A 1 99 ? 7.621 1.553 -24.140 1.00 94.62 99 ASN A O 1
ATOM 852 N N . LEU A 1 100 ? 6.864 0.925 -22.114 1.00 94.56 100 LEU A N 1
ATOM 853 C CA . LEU A 1 100 ? 8.142 0.487 -21.551 1.00 94.56 100 LEU A CA 1
ATOM 854 C C . LEU A 1 100 ? 8.160 -1.035 -21.449 1.00 94.56 100 LEU A C 1
ATOM 856 O O . LEU A 1 100 ? 7.109 -1.660 -21.284 1.00 94.56 100 LEU A O 1
ATOM 860 N N . ASP A 1 101 ? 9.349 -1.631 -21.492 1.00 96.81 101 ASP A N 1
ATOM 861 C CA . ASP A 1 101 ? 9.475 -3.014 -21.054 1.00 96.81 101 ASP A CA 1
ATOM 862 C C . ASP A 1 101 ? 9.175 -3.141 -19.552 1.00 96.81 101 ASP A C 1
ATOM 864 O O . ASP A 1 101 ? 9.120 -2.164 -18.799 1.00 96.81 101 ASP A O 1
ATOM 868 N N . TYR A 1 102 ? 8.949 -4.377 -19.117 1.00 93.00 102 TYR A N 1
ATOM 869 C CA . TYR A 1 102 ? 8.529 -4.672 -17.754 1.00 93.00 102 TYR A CA 1
ATOM 870 C C . TYR A 1 102 ? 9.525 -4.186 -16.689 1.00 93.00 102 TYR A C 1
ATOM 872 O O . TYR A 1 102 ? 9.097 -3.708 -15.638 1.00 93.00 102 TYR A O 1
ATOM 880 N N . GLN A 1 103 ? 10.834 -4.299 -16.934 1.00 94.81 103 GLN A N 1
ATOM 881 C CA . GLN A 1 103 ? 11.848 -3.944 -15.937 1.00 94.81 103 GLN A CA 1
ATOM 882 C C . GLN A 1 103 ? 11.974 -2.428 -15.803 1.00 94.81 103 GLN A C 1
ATOM 884 O O . GLN A 1 103 ? 11.975 -1.908 -14.682 1.00 94.81 103 GLN A O 1
ATOM 889 N N . ASP A 1 104 ? 11.977 -1.718 -16.929 1.00 96.56 104 ASP A N 1
ATOM 890 C CA . ASP A 1 104 ? 11.989 -0.256 -16.962 1.00 96.56 104 ASP A CA 1
ATOM 891 C C . ASP A 1 104 ? 10.725 0.335 -16.335 1.00 96.56 104 ASP A C 1
ATOM 893 O O . ASP A 1 104 ? 10.797 1.273 -15.532 1.00 96.56 104 ASP A O 1
ATOM 897 N N . LEU A 1 105 ? 9.559 -0.231 -16.662 1.00 96.75 105 LEU A N 1
ATOM 898 C CA . LEU A 1 105 ? 8.283 0.163 -16.072 1.00 96.75 105 LEU A CA 1
ATOM 899 C C . LEU A 1 105 ? 8.336 0.026 -14.549 1.00 96.75 105 LEU A C 1
ATOM 901 O O . LEU A 1 105 ? 8.032 0.971 -13.818 1.00 96.75 105 LEU A O 1
ATOM 905 N N . LYS A 1 106 ? 8.759 -1.146 -14.075 1.00 96.81 106 LYS A N 1
ATOM 906 C CA . LYS A 1 106 ? 8.819 -1.467 -12.654 1.00 96.81 106 LYS A CA 1
ATOM 907 C C . LYS A 1 106 ? 9.786 -0.563 -11.894 1.00 96.81 106 LYS A C 1
ATOM 909 O O . LYS A 1 106 ? 9.430 -0.060 -10.831 1.00 96.81 106 LYS A O 1
ATOM 914 N N . SER A 1 107 ? 10.958 -0.287 -12.464 1.00 96.88 107 SER A N 1
ATOM 915 C CA . SER A 1 107 ? 11.957 0.608 -11.866 1.00 96.88 107 SER A CA 1
ATOM 916 C C . SER A 1 107 ? 11.466 2.038 -11.718 1.00 96.88 107 SER A C 1
ATOM 918 O O . SER A 1 107 ? 11.605 2.628 -10.643 1.00 96.88 107 SER A O 1
ATOM 920 N N . LYS A 1 108 ? 10.816 2.585 -12.748 1.00 98.06 108 LYS A N 1
ATOM 921 C CA . LYS A 1 108 ? 10.254 3.938 -12.676 1.00 98.06 108 LYS A CA 1
ATOM 922 C C . LYS A 1 108 ? 9.111 4.031 -11.668 1.00 98.06 108 LYS A C 1
ATOM 924 O O . LYS A 1 108 ? 9.092 4.970 -10.882 1.00 98.06 108 LYS A O 1
ATOM 929 N N . VAL A 1 109 ? 8.203 3.049 -11.642 1.00 98.06 109 VAL A N 1
ATOM 930 C CA . VAL A 1 109 ? 7.121 3.003 -10.640 1.00 98.06 109 VAL A CA 1
ATOM 931 C C . VAL A 1 109 ? 7.694 2.955 -9.227 1.00 98.06 109 VAL A C 1
ATOM 933 O O . VAL A 1 109 ? 7.264 3.717 -8.367 1.00 98.06 109 VAL A O 1
ATOM 936 N N . PHE A 1 110 ? 8.687 2.098 -8.984 1.00 97.00 110 PHE A N 1
ATOM 937 C CA . PHE A 1 110 ? 9.295 1.973 -7.663 1.00 97.00 110 PHE A CA 1
ATOM 938 C C . PHE A 1 110 ? 10.011 3.251 -7.218 1.00 97.00 110 PHE A C 1
ATOM 940 O O . PHE A 1 110 ? 9.966 3.598 -6.042 1.00 97.00 110 PHE A O 1
ATOM 947 N N . LYS A 1 111 ? 10.649 3.974 -8.144 1.00 97.62 111 LYS A N 1
ATOM 948 C CA . LYS A 1 111 ? 11.291 5.256 -7.837 1.00 97.62 111 LYS A CA 1
ATOM 949 C C . LYS A 1 111 ? 10.288 6.274 -7.292 1.00 97.62 111 LYS A C 1
ATOM 951 O O . LYS A 1 111 ? 10.570 6.881 -6.267 1.00 97.62 111 LYS A O 1
ATOM 956 N N . GLU A 1 112 ? 9.134 6.420 -7.937 1.00 98.25 112 GLU A N 1
ATOM 957 C CA . GLU A 1 112 ? 8.086 7.341 -7.477 1.00 98.25 112 GLU A CA 1
ATOM 958 C C . GLU A 1 112 ? 7.384 6.838 -6.206 1.00 98.25 112 GLU A C 1
ATOM 960 O O . GLU A 1 112 ? 7.012 7.624 -5.338 1.00 98.25 112 GLU A O 1
ATOM 965 N N . ALA A 1 113 ? 7.251 5.518 -6.043 1.00 97.62 113 ALA A N 1
ATOM 966 C CA . ALA A 1 113 ? 6.645 4.913 -4.857 1.00 97.62 113 ALA A CA 1
ATOM 967 C C . ALA A 1 113 ? 7.356 5.293 -3.547 1.00 97.62 113 ALA A C 1
ATOM 969 O O . ALA A 1 113 ? 6.702 5.394 -2.510 1.00 97.62 113 ALA A O 1
ATOM 970 N N . LYS A 1 114 ? 8.672 5.539 -3.596 1.00 96.62 114 LYS A N 1
ATOM 971 C CA . LYS A 1 114 ? 9.489 5.964 -2.445 1.00 96.62 114 LYS A CA 1
ATOM 972 C C . LYS A 1 114 ? 9.090 7.312 -1.857 1.00 96.62 114 LYS A C 1
ATOM 974 O O . LYS A 1 114 ? 9.397 7.554 -0.694 1.00 96.62 114 LYS A O 1
ATOM 979 N N . ASN A 1 115 ? 8.418 8.152 -2.642 1.00 97.31 115 ASN A N 1
ATOM 980 C CA . ASN A 1 115 ? 7.896 9.442 -2.195 1.00 97.31 115 ASN A CA 1
ATOM 981 C C . ASN A 1 115 ? 6.510 9.312 -1.539 1.00 97.31 115 ASN A C 1
ATOM 983 O O . ASN A 1 115 ? 5.993 10.295 -1.028 1.00 97.31 115 ASN A O 1
ATOM 987 N N . ILE A 1 116 ? 5.882 8.129 -1.599 1.00 97.31 116 ILE A N 1
ATOM 988 C CA . ILE A 1 116 ? 4.536 7.871 -1.059 1.00 97.31 116 ILE A CA 1
ATOM 989 C C . ILE A 1 116 ? 4.615 6.962 0.167 1.00 97.31 116 ILE A C 1
ATOM 991 O O . ILE A 1 116 ? 4.005 7.245 1.192 1.00 97.31 116 ILE A O 1
ATOM 995 N N . PHE A 1 117 ? 5.354 5.858 0.050 1.00 96.38 117 PHE A N 1
ATOM 996 C CA . PHE A 1 117 ? 5.481 4.857 1.100 1.00 96.38 117 PHE A CA 1
ATOM 997 C C . PHE A 1 117 ? 6.942 4.695 1.490 1.00 96.38 117 PHE A C 1
ATOM 999 O O . PHE A 1 117 ? 7.781 4.348 0.649 1.00 96.38 117 PHE A O 1
ATOM 1006 N N . LYS A 1 118 ? 7.243 4.856 2.780 1.00 92.94 118 LYS A N 1
ATOM 1007 C CA . LYS A 1 118 ? 8.578 4.550 3.305 1.00 92.94 118 LYS A CA 1
ATOM 1008 C C . LYS A 1 118 ? 8.930 3.080 3.130 1.00 92.94 118 LYS A C 1
ATOM 1010 O O . LYS A 1 118 ? 10.096 2.792 2.867 1.00 92.94 118 LYS A O 1
ATOM 1015 N N . LEU A 1 119 ? 7.938 2.187 3.110 1.00 93.00 119 LEU A N 1
ATOM 1016 C CA . LEU A 1 119 ? 8.085 0.764 2.795 1.00 93.00 119 LEU A CA 1
ATOM 1017 C C . LEU A 1 119 ? 8.907 0.530 1.516 1.00 93.00 119 LEU A C 1
ATOM 1019 O O . LEU A 1 119 ? 9.717 -0.392 1.464 1.00 93.00 119 LEU A O 1
ATOM 1023 N N . ALA A 1 120 ? 8.767 1.384 0.495 1.00 93.44 120 ALA A N 1
ATOM 1024 C CA . ALA A 1 120 ? 9.541 1.286 -0.748 1.00 93.44 120 ALA A CA 1
ATOM 1025 C C . ALA A 1 120 ? 11.034 1.661 -0.587 1.00 93.44 120 ALA A C 1
ATOM 1027 O O . ALA A 1 120 ? 11.845 1.405 -1.475 1.00 93.44 120 ALA A O 1
ATOM 1028 N N . ASN A 1 121 ? 11.429 2.243 0.541 1.00 89.88 121 ASN A N 1
ATOM 1029 C CA . ASN A 1 121 ? 12.820 2.476 0.931 1.00 89.88 121 ASN A CA 1
ATOM 1030 C C . ASN A 1 121 ? 13.383 1.360 1.826 1.00 89.88 121 ASN A C 1
ATOM 1032 O O . ASN A 1 121 ? 14.494 1.510 2.325 1.00 89.88 121 ASN A O 1
ATOM 1036 N N . LEU A 1 122 ? 12.641 0.258 2.018 1.00 87.00 122 LEU A N 1
ATOM 1037 C CA . LEU A 1 122 ? 12.923 -0.773 3.028 1.00 87.00 122 LEU A CA 1
ATOM 1038 C C . LEU A 1 122 ? 12.954 -0.214 4.459 1.00 87.00 122 LEU A C 1
ATOM 1040 O O . LEU A 1 122 ? 13.526 -0.821 5.360 1.00 87.00 122 LEU A O 1
ATOM 1044 N N . ASP A 1 123 ? 12.298 0.928 4.655 1.00 82.31 123 ASP A N 1
ATOM 1045 C CA . ASP A 1 123 ? 12.075 1.560 5.946 1.00 82.31 123 ASP A CA 1
ATOM 1046 C C . ASP A 1 123 ? 10.590 1.416 6.292 1.00 82.31 123 ASP A C 1
ATOM 1048 O O . ASP A 1 123 ? 9.724 1.636 5.451 1.00 82.31 123 ASP A O 1
ATOM 1052 N N . GLY A 1 124 ? 10.269 0.963 7.495 1.00 71.75 124 GLY A N 1
ATOM 1053 C CA . GLY A 1 124 ? 8.888 0.713 7.897 1.00 71.75 124 GLY A CA 1
ATOM 1054 C C . GLY A 1 124 ? 8.344 1.865 8.724 1.00 71.75 124 GLY A C 1
ATOM 1055 O O . GLY A 1 124 ? 8.863 2.127 9.806 1.00 71.75 124 GLY A O 1
ATOM 1056 N N . ASP A 1 125 ? 7.257 2.498 8.279 1.00 86.81 125 ASP A N 1
ATOM 1057 C CA . ASP A 1 125 ? 6.562 3.516 9.070 1.00 86.81 125 ASP A CA 1
ATOM 1058 C C . ASP A 1 125 ? 5.087 3.158 9.254 1.00 86.81 125 ASP A C 1
ATOM 1060 O O . ASP A 1 125 ? 4.391 2.752 8.323 1.00 86.81 125 ASP A O 1
ATOM 1064 N N . LEU A 1 126 ? 4.592 3.332 10.477 1.00 91.19 126 LEU A N 1
ATOM 1065 C CA . LEU A 1 126 ? 3.177 3.191 10.801 1.00 91.19 126 LEU A CA 1
ATOM 1066 C C . LEU A 1 126 ? 2.300 4.140 9.974 1.00 91.19 126 LEU A C 1
ATOM 1068 O O . LEU A 1 126 ? 1.161 3.797 9.648 1.00 91.19 126 LEU A O 1
ATOM 1072 N N . ASN A 1 127 ? 2.834 5.297 9.580 1.00 92.69 127 ASN A N 1
ATOM 1073 C CA . ASN A 1 127 ? 2.143 6.231 8.705 1.00 92.69 127 ASN A CA 1
ATOM 1074 C C . ASN A 1 127 ? 1.840 5.639 7.319 1.00 92.69 127 ASN A C 1
ATOM 1076 O O . ASN A 1 127 ? 0.817 5.991 6.738 1.00 92.69 127 ASN A O 1
ATOM 1080 N N . ASP A 1 128 ? 2.639 4.690 6.813 1.00 94.88 128 ASP A N 1
ATOM 1081 C CA . ASP A 1 128 ? 2.371 4.038 5.520 1.00 94.88 128 ASP A CA 1
ATOM 1082 C C . ASP A 1 128 ? 1.000 3.343 5.512 1.00 94.88 128 ASP A C 1
ATOM 1084 O O . ASP A 1 128 ? 0.307 3.313 4.492 1.00 94.88 128 ASP A O 1
ATOM 1088 N N . ILE A 1 129 ? 0.569 2.819 6.664 1.00 95.44 129 ILE A N 1
ATOM 1089 C CA . ILE A 1 129 ? -0.741 2.181 6.827 1.00 95.44 129 ILE A CA 1
ATOM 1090 C C . ILE A 1 129 ? -1.859 3.219 6.663 1.00 95.44 129 ILE A C 1
ATOM 1092 O O . ILE A 1 129 ? -2.842 2.957 5.967 1.00 95.44 129 ILE A O 1
ATOM 1096 N N . LEU A 1 130 ? -1.713 4.401 7.275 1.00 95.31 130 LEU A N 1
ATOM 1097 C CA . LEU A 1 130 ? -2.686 5.488 7.133 1.00 95.31 130 LEU A CA 1
ATOM 1098 C C . LEU A 1 130 ? -2.711 6.031 5.709 1.00 95.31 130 LEU A C 1
ATOM 1100 O O . LEU A 1 130 ? -3.796 6.229 5.166 1.00 95.31 130 LEU A O 1
ATOM 1104 N N . VAL A 1 131 ? -1.544 6.205 5.085 1.00 96.69 131 VAL A N 1
ATOM 1105 C CA . VAL A 1 131 ? -1.440 6.630 3.684 1.00 96.69 131 VAL A CA 1
ATOM 1106 C C . VAL A 1 131 ? -2.222 5.671 2.789 1.00 96.69 131 VAL A C 1
ATOM 1108 O O . VAL A 1 131 ? -3.080 6.106 2.025 1.00 96.69 131 VAL A O 1
ATOM 1111 N N . LEU A 1 132 ? -2.025 4.355 2.932 1.00 97.31 132 LEU A N 1
ATOM 1112 C CA . LEU A 1 132 ? -2.758 3.368 2.136 1.00 97.31 132 LEU A CA 1
ATOM 1113 C C . LEU A 1 132 ? -4.277 3.448 2.358 1.00 97.31 132 LEU A C 1
ATOM 1115 O O . LEU A 1 132 ? -5.040 3.393 1.394 1.00 97.31 132 LEU A O 1
ATOM 1119 N N . VAL A 1 133 ? -4.716 3.528 3.617 1.00 96.25 133 VAL A N 1
ATOM 1120 C CA . VAL A 1 133 ? -6.134 3.388 3.987 1.00 96.25 133 VAL A CA 1
ATOM 1121 C C . VAL A 1 133 ? -6.941 4.673 3.791 1.00 96.25 133 VAL A C 1
ATOM 1123 O O . VAL A 1 133 ? -8.117 4.600 3.428 1.00 96.25 133 VAL A O 1
ATOM 1126 N N . GLU A 1 134 ? -6.347 5.837 4.043 1.00 95.81 134 GLU A N 1
ATOM 1127 C CA . GLU A 1 134 ? -7.055 7.123 4.055 1.00 95.81 134 GLU A CA 1
ATOM 1128 C C . GLU A 1 134 ? -6.793 7.949 2.788 1.00 95.81 134 GLU A C 1
ATOM 1130 O O . GLU A 1 134 ? -7.678 8.692 2.362 1.00 95.81 134 GLU A O 1
ATOM 1135 N N . GLU A 1 135 ? -5.627 7.815 2.144 1.00 97.69 135 GLU A N 1
ATOM 1136 C CA . GLU A 1 135 ? -5.290 8.636 0.972 1.00 97.69 135 GLU A CA 1
ATOM 1137 C C . GLU A 1 135 ? -5.645 7.985 -0.368 1.00 97.69 135 GLU A C 1
ATOM 1139 O O . GLU A 1 135 ? -5.595 8.655 -1.398 1.00 97.69 135 GLU A O 1
ATOM 1144 N N . PHE A 1 136 ? -6.060 6.716 -0.391 1.00 97.56 136 PHE A N 1
ATOM 1145 C CA . PHE A 1 136 ? -6.461 6.022 -1.616 1.00 97.56 136 PHE A CA 1
ATOM 1146 C C . PHE A 1 136 ? -7.872 5.437 -1.516 1.00 97.56 136 PHE A C 1
ATOM 1148 O O . PHE A 1 136 ? -8.266 4.847 -0.513 1.00 97.56 136 PHE A O 1
ATOM 1155 N N . ASP A 1 137 ? -8.629 5.532 -2.610 1.00 96.50 137 ASP A N 1
ATOM 1156 C CA . ASP A 1 137 ? -9.983 4.974 -2.730 1.00 96.50 137 ASP A CA 1
ATOM 1157 C C . ASP A 1 137 ? -9.961 3.442 -2.928 1.00 96.50 137 ASP A C 1
ATOM 1159 O O . ASP A 1 137 ? -10.240 2.903 -4.007 1.00 96.50 137 ASP A O 1
ATOM 1163 N N . ILE A 1 138 ? -9.531 2.716 -1.892 1.00 95.31 138 ILE A N 1
ATOM 1164 C CA . ILE A 1 138 ? -9.294 1.266 -1.949 1.00 95.31 138 ILE A CA 1
ATOM 1165 C C . ILE A 1 138 ? -10.518 0.421 -1.581 1.00 95.31 138 ILE A C 1
ATOM 1167 O O . ILE A 1 138 ? -10.556 -0.760 -1.934 1.00 95.31 138 ILE A O 1
ATOM 1171 N N . PHE A 1 139 ? -11.516 1.004 -0.913 1.00 94.94 139 PHE A N 1
ATOM 1172 C CA . PHE A 1 139 ? -12.695 0.298 -0.411 1.00 94.94 139 PHE A CA 1
ATOM 1173 C C . PHE A 1 139 ? -13.806 0.215 -1.454 1.00 94.94 139 PHE A C 1
ATOM 1175 O O . PHE A 1 139 ? -14.205 1.213 -2.044 1.00 94.94 139 PHE A O 1
ATOM 1182 N N . LYS A 1 140 ? -14.370 -0.978 -1.650 1.00 90.56 140 LYS A N 1
ATOM 1183 C CA . LYS A 1 140 ? -15.534 -1.179 -2.529 1.00 90.56 140 LYS A CA 1
ATOM 1184 C C . LYS A 1 140 ? -16.859 -0.904 -1.821 1.00 90.56 140 LYS A C 1
ATOM 1186 O O . LYS A 1 140 ? -17.854 -0.620 -2.480 1.00 90.56 140 LYS A O 1
ATOM 1191 N N . ASN A 1 141 ? -16.898 -1.052 -0.497 1.00 91.75 141 ASN A N 1
ATOM 1192 C CA . ASN A 1 141 ? -18.101 -0.881 0.311 1.00 91.75 141 ASN A CA 1
ATOM 1193 C C . ASN A 1 141 ? -17.764 -0.503 1.765 1.00 91.75 141 ASN A C 1
ATOM 1195 O O . ASN A 1 141 ? -16.615 -0.580 2.206 1.00 91.75 141 ASN A O 1
ATOM 1199 N N . ILE A 1 142 ? -18.794 -0.097 2.512 1.00 91.62 142 ILE A N 1
ATOM 1200 C CA . ILE A 1 142 ? -18.670 0.320 3.914 1.00 91.62 142 ILE A CA 1
ATOM 1201 C C . ILE A 1 142 ? -18.245 -0.826 4.845 1.00 91.62 142 ILE A C 1
ATOM 1203 O O . ILE A 1 142 ? -17.539 -0.583 5.818 1.00 91.62 142 ILE A O 1
ATOM 1207 N N . GLU A 1 143 ? -18.617 -2.070 4.531 1.00 94.12 143 GLU A N 1
ATOM 1208 C CA . GLU A 1 143 ? -18.281 -3.246 5.342 1.00 94.12 143 GLU A CA 1
ATOM 1209 C C . GLU A 1 143 ? -16.765 -3.490 5.370 1.00 94.12 143 GLU A C 1
ATOM 1211 O O . GLU A 1 143 ? -16.194 -3.737 6.431 1.00 94.12 143 GLU A O 1
ATOM 1216 N N . GLN A 1 144 ? -16.083 -3.362 4.226 1.00 94.62 144 GLN A N 1
ATOM 1217 C CA . GLN A 1 144 ? -14.620 -3.455 4.161 1.00 94.62 144 GLN A CA 1
ATOM 1218 C C . GLN A 1 144 ? -13.954 -2.379 5.021 1.00 94.62 144 GLN A C 1
ATOM 1220 O O . GLN A 1 144 ? -13.025 -2.682 5.769 1.00 94.62 144 GLN A O 1
ATOM 1225 N N . LYS A 1 145 ? -14.461 -1.140 4.969 1.00 91.94 145 LYS A N 1
ATOM 1226 C CA . LYS A 1 145 ? -13.953 -0.039 5.797 1.00 91.94 145 LYS A CA 1
ATOM 1227 C C . LYS A 1 145 ? -14.125 -0.335 7.290 1.00 91.94 145 LYS A C 1
ATOM 1229 O O . LYS A 1 145 ? -13.172 -0.189 8.048 1.00 91.94 145 LYS A O 1
ATOM 1234 N N . GLN A 1 146 ? -15.296 -0.822 7.699 1.00 92.75 146 GLN A N 1
ATOM 1235 C CA . GLN A 1 146 ? -15.569 -1.204 9.089 1.00 92.75 146 GLN A CA 1
ATOM 1236 C C . GLN A 1 146 ? -14.656 -2.337 9.575 1.00 92.75 146 GLN A C 1
ATOM 1238 O O . GLN A 1 146 ? -14.165 -2.281 10.700 1.00 92.75 146 GLN A O 1
ATOM 1243 N N . LYS A 1 147 ? -14.372 -3.337 8.727 1.00 94.25 147 LYS A N 1
ATOM 1244 C CA . LYS A 1 147 ? -13.428 -4.421 9.054 1.00 94.25 147 LYS A CA 1
ATOM 1245 C C . LYS A 1 147 ? -12.013 -3.903 9.309 1.00 94.25 147 LYS A C 1
ATOM 1247 O O . LYS A 1 147 ? -11.370 -4.384 10.236 1.00 94.25 147 LYS A O 1
ATOM 1252 N N . ILE A 1 148 ? -11.544 -2.923 8.531 1.00 92.88 148 ILE A N 1
ATOM 1253 C CA . 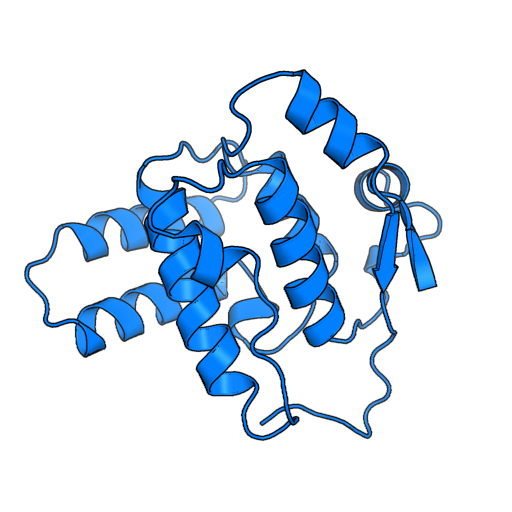ILE A 1 148 ? -10.231 -2.298 8.758 1.00 92.88 148 ILE A CA 1
ATOM 1254 C C . ILE A 1 148 ? -10.211 -1.478 10.050 1.00 92.88 148 ILE A C 1
ATOM 1256 O O . ILE A 1 148 ? -9.243 -1.565 10.797 1.00 92.88 148 ILE A O 1
ATOM 1260 N N . GLN A 1 149 ? -11.282 -0.746 10.367 1.00 88.56 149 GLN A N 1
ATOM 1261 C CA . GLN A 1 149 ? -11.343 0.084 11.579 1.00 88.56 149 GLN A CA 1
ATOM 1262 C C . GLN A 1 149 ? -11.175 -0.715 12.878 1.00 88.56 149 GLN A C 1
ATOM 1264 O O . GLN A 1 149 ? -10.585 -0.226 13.838 1.00 88.56 149 GLN A O 1
ATOM 1269 N N . ILE A 1 150 ? -11.652 -1.959 12.908 1.00 90.06 150 ILE A N 1
ATOM 1270 C CA . ILE A 1 150 ? -11.519 -2.848 14.073 1.00 90.06 150 ILE A CA 1
ATOM 1271 C C . ILE A 1 150 ? -10.308 -3.786 13.986 1.00 90.06 150 ILE A C 1
ATOM 1273 O O . ILE A 1 150 ? -10.153 -4.671 14.832 1.00 90.06 150 ILE A O 1
ATOM 1277 N N . LEU A 1 151 ? -9.475 -3.643 12.952 1.00 91.00 151 LEU A N 1
ATOM 1278 C CA . LEU A 1 151 ? -8.346 -4.528 12.714 1.00 91.00 151 LEU A CA 1
ATOM 1279 C C . LEU A 1 151 ? -7.226 -4.260 13.722 1.00 91.00 151 LEU A C 1
ATOM 1281 O O . LEU A 1 151 ? -6.925 -3.118 14.074 1.00 91.00 151 LEU A O 1
ATOM 1285 N N . ASN A 1 152 ? -6.600 -5.351 14.154 1.00 89.56 152 ASN A N 1
ATOM 1286 C CA . ASN A 1 152 ? -5.404 -5.331 14.977 1.00 89.56 152 ASN A CA 1
ATOM 1287 C C . ASN A 1 152 ? -4.191 -5.678 14.113 1.00 89.56 152 ASN A C 1
ATOM 1289 O O . ASN A 1 152 ? -4.183 -6.693 13.407 1.00 89.56 152 ASN A O 1
ATOM 1293 N N . PHE A 1 153 ? -3.155 -4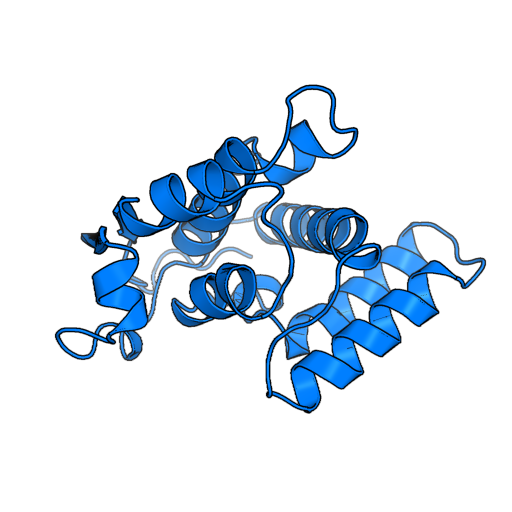.861 14.212 1.00 89.62 153 PHE A N 1
ATOM 1294 C CA . PHE A 1 153 ? -1.866 -5.081 13.582 1.00 89.62 153 PHE A CA 1
ATOM 1295 C C . PHE A 1 153 ? -0.894 -5.612 14.620 1.00 89.62 153 PHE A C 1
ATOM 1297 O O . PHE A 1 153 ? -0.812 -5.074 15.721 1.00 89.62 153 PHE A O 1
ATOM 1304 N N . ASP A 1 154 ? -0.173 -6.672 14.264 1.00 89.31 154 ASP A N 1
ATOM 1305 C CA . ASP A 1 154 ? 0.963 -7.106 15.063 1.00 89.31 154 ASP A CA 1
ATOM 1306 C C . ASP A 1 154 ? 2.203 -6.438 14.488 1.00 89.31 154 ASP A C 1
ATOM 1308 O O . ASP A 1 154 ? 2.559 -6.671 13.334 1.00 89.31 154 ASP A O 1
ATOM 1312 N N . ILE A 1 155 ? 2.750 -5.519 15.270 1.00 87.25 155 ILE A N 1
ATOM 1313 C CA . ILE A 1 155 ? 3.807 -4.601 14.892 1.00 87.25 155 ILE A CA 1
ATOM 1314 C C . ILE A 1 155 ? 5.019 -4.859 15.773 1.00 87.25 155 ILE A C 1
ATOM 1316 O O . ILE A 1 155 ? 4.978 -4.635 16.987 1.00 87.25 155 ILE A O 1
ATOM 1320 N N . GLU A 1 156 ? 6.107 -5.306 15.175 1.00 85.88 156 GLU A N 1
ATOM 1321 C CA . GLU A 1 156 ? 7.378 -5.479 15.863 1.00 85.88 156 GLU A CA 1
ATOM 1322 C C . GLU A 1 156 ? 8.178 -4.169 15.843 1.00 85.88 156 GLU A C 1
ATOM 1324 O O . GLU A 1 156 ? 8.240 -3.503 14.803 1.00 85.88 156 GLU A O 1
ATOM 1329 N N . PRO A 1 157 ? 8.771 -3.753 16.977 1.00 82.12 157 PRO A N 1
ATOM 1330 C CA . PRO A 1 157 ? 9.720 -2.648 16.978 1.00 82.12 157 PRO A CA 1
ATOM 1331 C C . PRO A 1 157 ? 10.957 -3.003 16.142 1.00 82.12 157 PRO A C 1
ATOM 1333 O O . PRO A 1 157 ? 11.271 -4.170 15.917 1.00 82.12 157 PRO A O 1
ATOM 1336 N N . PHE A 1 158 ? 11.652 -1.980 15.657 1.00 79.31 158 PHE A N 1
ATOM 1337 C CA . PHE A 1 158 ? 12.926 -2.177 14.979 1.00 79.31 158 PHE A CA 1
ATOM 1338 C C . PHE A 1 158 ? 14.038 -2.469 15.998 1.00 79.31 158 PHE A C 1
ATOM 1340 O O . PHE A 1 158 ? 14.396 -1.594 16.786 1.00 79.31 158 PHE A O 1
ATOM 1347 N N . ASP A 1 159 ? 14.619 -3.669 15.934 1.00 65.88 159 ASP A N 1
ATOM 1348 C CA . ASP A 1 159 ? 15.605 -4.142 16.919 1.00 65.88 159 ASP A CA 1
ATOM 1349 C C . ASP A 1 159 ? 17.071 -4.060 16.436 1.00 65.88 159 ASP A C 1
ATOM 1351 O O . ASP A 1 159 ? 17.982 -4.538 17.110 1.00 65.88 159 ASP A O 1
ATOM 1355 N N . GLY A 1 160 ? 17.348 -3.435 15.283 1.00 59.03 160 GLY A N 1
ATOM 1356 C CA . GLY A 1 160 ? 18.707 -3.087 14.823 1.00 59.03 160 GLY A CA 1
ATOM 1357 C C . GLY A 1 160 ? 19.642 -4.243 14.430 1.00 59.03 160 GLY A C 1
ATOM 1358 O O . GLY A 1 160 ? 20.646 -3.995 13.764 1.00 59.03 160 GLY A O 1
ATOM 1359 N N . CYS A 1 161 ? 19.334 -5.490 14.795 1.00 55.88 161 CYS A N 1
ATOM 1360 C CA . CYS A 1 161 ? 20.154 -6.668 14.485 1.00 55.88 161 CYS A CA 1
ATOM 1361 C C . CYS A 1 161 ? 19.744 -7.406 13.198 1.00 55.88 161 CYS A C 1
ATOM 1363 O O . CYS A 1 161 ? 20.574 -8.111 12.633 1.00 55.88 161 CYS A O 1
ATOM 1365 N N . ASP A 1 162 ? 18.521 -7.198 12.705 1.00 53.72 162 ASP A N 1
ATOM 1366 C CA . ASP A 1 162 ? 17.982 -7.836 11.500 1.00 53.72 162 ASP A CA 1
ATOM 1367 C C . ASP A 1 162 ? 17.544 -6.769 10.494 1.00 53.72 162 ASP A C 1
ATOM 1369 O O . ASP A 1 162 ? 16.367 -6.437 10.377 1.00 53.72 162 ASP A O 1
ATOM 1373 N N . ILE A 1 163 ? 18.517 -6.186 9.790 1.00 56.78 163 ILE A N 1
ATOM 1374 C CA . ILE A 1 163 ? 18.239 -5.280 8.671 1.00 56.78 163 ILE A CA 1
ATOM 1375 C C . ILE A 1 163 ? 18.062 -6.148 7.424 1.00 56.78 163 ILE A C 1
ATOM 1377 O O . ILE A 1 163 ? 19.026 -6.802 7.011 1.00 56.78 163 ILE A O 1
ATOM 1381 N N . PRO A 1 164 ? 16.866 -6.190 6.816 1.00 57.78 164 PRO A N 1
ATOM 1382 C CA . PRO A 1 164 ? 16.692 -6.874 5.547 1.00 57.78 164 PRO A CA 1
ATOM 1383 C C . PRO A 1 164 ? 17.527 -6.173 4.467 1.00 57.78 164 PRO A C 1
ATOM 1385 O O . PRO A 1 164 ? 17.533 -4.941 4.399 1.00 57.78 164 PRO A O 1
ATOM 1388 N N . SER A 1 165 ? 18.241 -6.946 3.648 1.00 52.25 165 SER A N 1
ATOM 1389 C CA . SER A 1 165 ? 19.070 -6.443 2.543 1.00 52.25 165 SER A CA 1
ATOM 1390 C C . SER A 1 165 ? 18.449 -6.673 1.168 1.00 52.25 165 SER A C 1
ATOM 1392 O O . SER A 1 165 ? 17.553 -7.540 1.019 1.00 52.25 165 SER A O 1
#